Protein AF-A0A016TP09-F1 (afdb_monomer_lite)

Structure (mmCIF, N/CA/C/O backbone):
data_AF-A0A016TP09-F1
#
_entry.id   AF-A0A016TP09-F1
#
loop_
_atom_site.group_PDB
_atom_site.id
_atom_site.type_symbol
_atom_site.label_atom_id
_atom_site.label_alt_id
_atom_site.label_comp_id
_atom_site.label_asym_id
_atom_site.label_entity_id
_atom_site.label_seq_id
_atom_site.pdbx_PDB_ins_code
_atom_site.Cartn_x
_atom_site.Cartn_y
_atom_site.Cartn_z
_atom_site.occupancy
_atom_site.B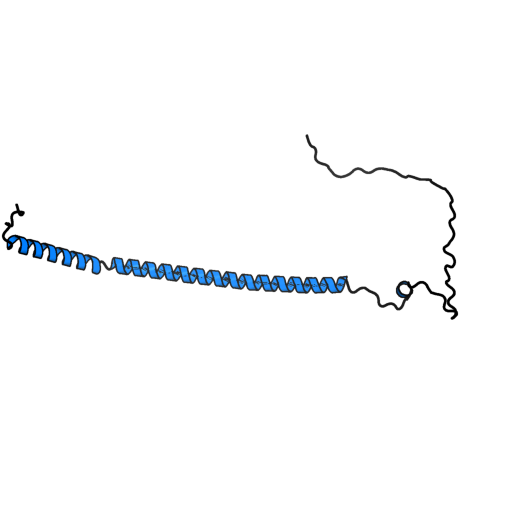_iso_or_equiv
_atom_site.auth_seq_id
_atom_site.auth_comp_id
_atom_site.auth_asym_id
_atom_site.auth_atom_id
_atom_site.pdbx_PDB_model_num
ATOM 1 N N . MET A 1 1 ? 50.827 18.002 8.303 1.00 37.78 1 MET A N 1
ATOM 2 C CA . MET A 1 1 ? 50.501 16.692 7.695 1.00 37.78 1 MET A CA 1
ATOM 3 C C . MET A 1 1 ? 49.020 16.749 7.333 1.00 37.78 1 MET A C 1
ATOM 5 O O . MET A 1 1 ? 48.244 16.910 8.254 1.00 37.78 1 MET A O 1
ATOM 9 N N . HIS A 1 2 ? 48.518 16.776 6.101 1.00 41.75 2 HIS A N 1
ATOM 10 C CA . HIS A 1 2 ? 49.046 16.632 4.744 1.00 41.75 2 HIS A CA 1
ATOM 11 C C . HIS A 1 2 ? 48.280 17.606 3.827 1.00 41.75 2 HIS A C 1
ATOM 13 O O . HIS A 1 2 ? 47.114 17.904 4.072 1.00 41.75 2 HIS A O 1
ATOM 19 N N . HIS A 1 3 ? 48.972 18.110 2.806 1.00 38.25 3 HIS A N 1
ATOM 20 C CA . HIS A 1 3 ? 48.509 19.110 1.847 1.00 38.25 3 HIS A CA 1
ATOM 21 C C . HIS A 1 3 ? 47.682 18.488 0.709 1.00 38.25 3 HIS A C 1
ATOM 23 O O . HIS A 1 3 ? 47.984 17.386 0.252 1.00 38.25 3 HIS A O 1
ATOM 29 N N . SER A 1 4 ? 46.683 19.234 0.233 1.00 50.25 4 SER A N 1
ATOM 30 C CA . SER A 1 4 ? 45.982 19.035 -1.043 1.00 50.25 4 SER A CA 1
ATOM 31 C C . SER A 1 4 ? 46.939 19.142 -2.240 1.00 50.25 4 SER A C 1
ATOM 33 O O . SER A 1 4 ? 47.849 19.971 -2.184 1.00 50.25 4 SER A O 1
ATOM 35 N N . PRO A 1 5 ? 46.699 18.453 -3.370 1.00 50.25 5 PRO A N 1
ATOM 36 C CA . PRO A 1 5 ? 47.295 18.835 -4.640 1.00 50.25 5 PRO A CA 1
ATOM 37 C C . PRO A 1 5 ? 46.320 19.700 -5.449 1.00 50.25 5 PRO A C 1
ATOM 39 O O . PRO A 1 5 ? 45.254 19.254 -5.873 1.00 50.25 5 PRO A O 1
ATOM 42 N N . SER A 1 6 ? 46.729 20.954 -5.635 1.00 40.47 6 SER A N 1
ATOM 43 C CA . SER A 1 6 ? 46.236 21.889 -6.645 1.00 40.47 6 SER A CA 1
ATOM 44 C C . SER A 1 6 ? 46.836 21.537 -8.008 1.00 40.47 6 SER A C 1
ATOM 46 O O . SER A 1 6 ? 47.979 21.091 -8.092 1.00 40.47 6 SER A O 1
ATOM 48 N N . ALA A 1 7 ? 46.061 21.750 -9.068 1.00 46.22 7 ALA A N 1
ATOM 49 C CA . ALA A 1 7 ? 46.481 21.567 -10.448 1.00 46.22 7 ALA A CA 1
ATOM 50 C C . ALA A 1 7 ? 47.521 22.611 -10.885 1.00 46.22 7 ALA A C 1
ATOM 52 O O . ALA A 1 7 ? 47.445 23.771 -10.481 1.00 46.22 7 ALA A O 1
ATOM 53 N N . GLY A 1 8 ? 48.389 22.185 -11.806 1.00 40.03 8 GLY A N 1
ATOM 54 C CA . GLY A 1 8 ? 49.085 23.053 -12.751 1.00 40.03 8 GLY A CA 1
ATOM 55 C C . GLY A 1 8 ? 50.528 23.373 -12.391 1.00 40.03 8 GLY A C 1
ATOM 56 O O . GLY A 1 8 ? 50.775 24.275 -11.605 1.00 40.03 8 GLY A O 1
ATOM 57 N N . ASP A 1 9 ? 51.470 22.710 -13.065 1.00 38.16 9 ASP A N 1
ATOM 58 C CA . ASP A 1 9 ? 52.668 23.410 -13.517 1.00 38.16 9 ASP A CA 1
ATOM 59 C C . ASP A 1 9 ? 53.257 22.760 -14.771 1.00 38.16 9 ASP A C 1
ATOM 61 O O . ASP A 1 9 ? 53.416 21.543 -14.880 1.00 38.16 9 ASP A O 1
ATOM 65 N N . ALA A 1 10 ? 53.533 23.614 -15.748 1.00 45.09 10 ALA A N 1
ATOM 66 C CA . ALA A 1 10 ? 54.195 23.290 -16.994 1.00 45.09 10 ALA A CA 1
ATOM 67 C C . ALA A 1 10 ? 55.706 23.480 -16.826 1.00 45.09 10 ALA A C 1
ATOM 69 O O . ALA A 1 10 ? 56.116 24.508 -16.291 1.00 45.09 10 ALA A O 1
ATOM 70 N N . ARG A 1 11 ? 56.524 22.562 -17.368 1.00 39.53 11 ARG A N 1
ATOM 71 C CA . ARG A 1 11 ? 57.690 22.865 -18.233 1.00 39.53 11 ARG A CA 1
ATOM 72 C C . ARG A 1 11 ? 58.568 21.639 -18.523 1.00 39.53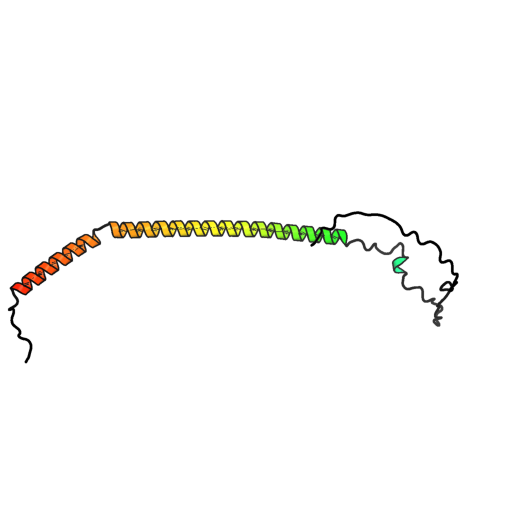 11 ARG A C 1
ATOM 74 O O . ARG A 1 11 ? 58.961 20.910 -17.625 1.00 39.53 11 ARG A O 1
ATOM 81 N N . ASN A 1 12 ? 58.937 21.565 -19.802 1.00 36.66 12 ASN A N 1
ATOM 82 C CA . ASN A 1 12 ? 60.193 21.097 -20.394 1.00 36.66 12 ASN A CA 1
ATOM 83 C C . ASN A 1 12 ? 60.680 19.658 -20.157 1.00 36.66 12 ASN A C 1
ATOM 85 O O . ASN A 1 12 ? 61.264 19.341 -19.130 1.00 36.66 12 ASN A O 1
ATOM 89 N N . SER A 1 13 ? 60.690 18.882 -21.244 1.00 37.19 13 SER A N 1
ATOM 90 C CA . SER A 1 13 ? 61.941 18.279 -21.723 1.00 37.19 13 SER A CA 1
ATOM 91 C C . SER A 1 13 ? 61.847 18.048 -23.231 1.00 37.19 13 SER A C 1
ATOM 93 O O . SER A 1 13 ? 61.313 17.050 -23.708 1.00 37.19 13 SER A O 1
ATOM 95 N N . SER A 1 14 ? 62.314 19.036 -23.990 1.00 42.84 14 SER A N 1
ATOM 96 C CA . SER A 1 14 ? 62.758 18.866 -25.369 1.00 42.84 14 SER A CA 1
ATOM 97 C C . SER A 1 14 ? 64.008 17.991 -25.342 1.00 42.84 14 SER A C 1
ATOM 99 O O . SER A 1 14 ? 65.082 18.464 -24.967 1.00 42.84 14 SER A O 1
ATOM 101 N N . GLN A 1 15 ? 63.852 16.719 -25.690 1.00 37.66 15 GLN A N 1
ATOM 102 C CA . GLN A 1 15 ? 64.966 15.796 -25.847 1.00 37.66 15 GLN A CA 1
ATOM 103 C C . GLN A 1 15 ? 65.152 15.544 -27.341 1.00 37.66 15 GLN A C 1
ATOM 105 O O . GLN A 1 15 ? 64.464 14.730 -27.955 1.00 37.66 15 GLN A O 1
ATOM 110 N N . ASP A 1 16 ? 66.028 16.371 -27.898 1.00 38.56 16 ASP A N 1
ATOM 111 C CA . ASP A 1 16 ? 66.576 16.284 -29.241 1.00 38.56 16 ASP A CA 1
ATOM 112 C C . ASP A 1 16 ? 67.783 15.326 -29.257 1.00 38.56 16 ASP A C 1
ATOM 114 O O . ASP A 1 16 ? 68.450 15.120 -28.242 1.00 38.56 16 ASP A O 1
ATOM 118 N N . GLU A 1 17 ? 68.021 14.768 -30.438 1.00 37.91 17 GLU A N 1
ATOM 119 C CA . GLU A 1 17 ? 69.151 13.953 -30.887 1.00 37.91 17 GLU A CA 1
ATOM 120 C C . GLU A 1 17 ? 69.424 12.592 -30.219 1.00 37.91 17 GLU A C 1
ATOM 122 O O . GLU A 1 17 ? 70.152 12.414 -29.241 1.00 37.91 17 GLU A O 1
ATOM 127 N N . SER A 1 18 ? 69.005 11.548 -30.933 1.00 40.78 18 SER A N 1
ATOM 128 C CA . SER A 1 18 ? 69.875 10.393 -31.158 1.00 40.78 18 SER A CA 1
ATOM 129 C C . SER A 1 18 ? 69.766 9.956 -32.609 1.00 40.78 18 SER A C 1
ATOM 131 O O . SER A 1 18 ? 69.043 9.029 -32.970 1.00 40.78 18 SER A O 1
ATOM 133 N N . ASP A 1 19 ? 70.529 10.654 -33.443 1.00 47.28 19 ASP A N 1
ATOM 134 C CA . ASP A 1 19 ? 70.875 10.227 -34.785 1.00 47.28 19 ASP A CA 1
ATOM 135 C C . ASP A 1 19 ? 71.829 9.021 -34.689 1.00 47.28 19 ASP A C 1
ATOM 137 O O . ASP A 1 19 ? 73.034 9.146 -34.458 1.00 47.28 19 ASP A O 1
ATOM 141 N N . ARG A 1 20 ? 71.285 7.806 -34.810 1.00 46.19 20 ARG A N 1
ATOM 142 C CA . ARG A 1 20 ? 72.070 6.611 -35.150 1.00 46.19 20 ARG A CA 1
ATOM 143 C C . ARG A 1 20 ? 71.321 5.775 -36.171 1.00 46.19 20 ARG A C 1
ATOM 145 O O . ARG A 1 20 ? 70.527 4.898 -35.842 1.00 46.19 20 ARG A O 1
ATOM 152 N N . ARG A 1 21 ? 71.676 6.018 -37.432 1.00 48.28 21 ARG A N 1
ATOM 153 C CA . ARG A 1 21 ? 71.521 5.102 -38.566 1.00 48.28 21 ARG A CA 1
ATOM 154 C C . ARG A 1 21 ? 71.701 3.640 -38.134 1.00 48.28 21 ARG A C 1
ATOM 156 O O . ARG A 1 21 ? 72.817 3.191 -37.880 1.00 48.28 21 ARG A O 1
ATOM 163 N N . LYS A 1 22 ? 70.612 2.878 -38.164 1.00 43.16 22 LYS A N 1
ATOM 164 C CA . LYS A 1 22 ? 70.621 1.487 -38.618 1.00 43.16 22 LYS A CA 1
ATOM 165 C C . LYS A 1 22 ? 69.503 1.335 -39.634 1.00 43.16 22 LYS A C 1
ATOM 167 O O . LYS A 1 22 ? 68.346 1.121 -39.302 1.00 43.16 22 LYS A O 1
ATOM 172 N N . THR A 1 23 ? 69.891 1.482 -40.891 1.00 52.50 23 THR A N 1
ATOM 173 C CA . THR A 1 23 ? 69.203 0.898 -42.036 1.00 52.50 23 THR A CA 1
ATOM 174 C C . THR A 1 23 ? 68.971 -0.591 -41.765 1.00 52.50 23 THR A C 1
ATOM 176 O O . THR A 1 23 ? 69.908 -1.385 -41.850 1.00 52.50 23 THR A O 1
ATOM 179 N N . SER A 1 24 ? 67.744 -0.979 -41.432 1.00 43.31 24 SER A N 1
ATOM 180 C CA . SER A 1 24 ? 67.272 -2.352 -41.605 1.00 43.31 24 SER A CA 1
ATOM 181 C C . SER A 1 24 ? 66.180 -2.323 -42.664 1.00 43.31 24 SER A C 1
ATOM 183 O O . SER A 1 24 ? 65.184 -1.627 -42.500 1.00 43.31 24 SER A O 1
ATOM 185 N N . ALA A 1 25 ? 66.492 -3.004 -43.764 1.00 43.94 25 ALA A N 1
ATOM 186 C CA . ALA A 1 25 ? 65.844 -3.085 -45.067 1.00 43.94 25 ALA A CA 1
ATOM 187 C C . ALA A 1 25 ? 64.324 -2.826 -45.125 1.00 43.94 25 ALA A C 1
ATOM 189 O O . ALA A 1 25 ? 63.591 -3.217 -44.216 1.00 43.94 25 ALA A O 1
ATOM 190 N N . PRO A 1 26 ? 63.815 -2.285 -46.249 1.00 43.59 26 PRO A N 1
ATOM 191 C CA . PRO A 1 26 ? 62.397 -2.408 -46.555 1.00 43.59 26 PRO A CA 1
ATOM 192 C C . PRO A 1 26 ? 62.071 -3.902 -46.576 1.00 43.59 26 PRO A C 1
ATOM 194 O O . PRO A 1 26 ? 62.884 -4.698 -47.052 1.00 43.59 26 PRO A O 1
ATOM 197 N N . ALA A 1 27 ? 60.913 -4.288 -46.047 1.00 51.94 27 ALA A N 1
ATOM 198 C CA . ALA A 1 27 ? 60.393 -5.642 -46.187 1.00 51.94 27 ALA A CA 1
ATOM 199 C C . ALA A 1 27 ? 60.027 -5.881 -47.663 1.00 51.94 27 ALA A C 1
ATOM 201 O O . ALA A 1 27 ? 58.863 -5.892 -48.050 1.00 51.94 27 ALA A O 1
ATOM 202 N N . PHE A 1 28 ? 61.043 -5.991 -48.514 1.00 42.03 28 PHE A N 1
ATOM 203 C CA . PHE A 1 28 ? 60.907 -6.415 -49.889 1.00 42.03 28 PHE A CA 1
ATOM 204 C C . PHE A 1 28 ? 60.764 -7.933 -49.893 1.00 42.03 28 PHE A C 1
ATOM 206 O O . PHE A 1 28 ? 61.692 -8.654 -49.539 1.00 42.03 28 PHE A O 1
ATOM 213 N N . GLY A 1 29 ? 59.587 -8.388 -50.317 1.00 53.28 29 GLY A N 1
ATOM 214 C CA . GLY A 1 29 ? 59.427 -9.679 -50.975 1.00 53.28 29 GLY A CA 1
ATOM 215 C C . GLY A 1 29 ? 59.644 -10.907 -50.099 1.00 53.28 29 GLY A C 1
ATOM 216 O O . GLY A 1 29 ? 60.523 -11.712 -50.381 1.00 53.28 29 GLY A O 1
ATOM 217 N N . LEU A 1 30 ? 58.778 -11.127 -49.108 1.00 47.81 30 LEU A N 1
ATOM 218 C CA . LEU A 1 30 ? 58.448 -12.503 -48.727 1.00 47.81 30 LEU A CA 1
ATOM 219 C C . LEU A 1 30 ? 57.381 -13.013 -49.704 1.00 47.81 30 LEU A C 1
ATOM 221 O O . LEU A 1 30 ? 56.190 -12.973 -49.409 1.00 47.81 30 LEU A O 1
ATOM 225 N N . SER A 1 31 ? 57.804 -13.432 -50.897 1.00 55.09 31 SER A N 1
ATOM 226 C CA . SER A 1 31 ? 56.955 -14.177 -51.829 1.00 55.09 31 SER A CA 1
ATOM 227 C C . SER A 1 31 ? 57.196 -15.667 -51.614 1.00 55.09 31 SER A C 1
ATOM 229 O O . SER A 1 31 ? 58.307 -16.152 -51.826 1.00 55.09 31 SER A O 1
ATOM 231 N N . ILE A 1 32 ? 56.169 -16.394 -51.181 1.00 54.19 32 ILE A N 1
ATOM 232 C CA . ILE A 1 32 ? 56.177 -17.856 -51.232 1.00 54.19 32 ILE A CA 1
ATOM 233 C C . ILE A 1 32 ? 55.674 -18.231 -52.620 1.00 54.19 32 ILE A C 1
ATOM 235 O O . ILE A 1 32 ? 54.524 -17.952 -52.956 1.00 54.19 32 ILE A O 1
ATOM 239 N N . ASP A 1 33 ? 56.558 -18.815 -53.420 1.00 50.09 33 ASP A N 1
ATOM 240 C CA . ASP A 1 33 ? 56.237 -19.270 -54.765 1.00 50.09 3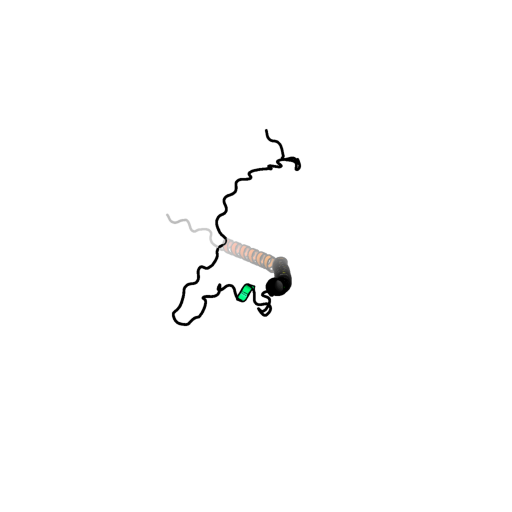3 ASP A CA 1
ATOM 241 C C . ASP A 1 33 ? 55.393 -20.543 -54.643 1.00 50.09 33 ASP A C 1
ATOM 243 O O . ASP A 1 33 ? 55.876 -21.608 -54.246 1.00 50.09 33 ASP A O 1
ATOM 247 N N . THR A 1 34 ? 54.091 -20.417 -54.884 1.00 54.81 34 THR A N 1
ATOM 248 C CA . THR A 1 34 ? 53.212 -21.577 -55.013 1.00 54.81 34 THR A CA 1
ATOM 249 C C . THR A 1 34 ? 53.245 -22.012 -56.476 1.00 54.81 34 THR A C 1
ATOM 251 O O . THR A 1 34 ? 53.240 -21.170 -57.371 1.00 54.81 34 THR A O 1
ATOM 254 N N . PHE A 1 35 ? 53.286 -23.321 -56.742 1.00 49.56 35 PHE A N 1
ATOM 255 C CA . PHE A 1 35 ? 53.431 -23.928 -58.082 1.00 49.56 35 PHE A CA 1
ATOM 256 C C . PHE A 1 35 ? 52.331 -23.548 -59.119 1.00 49.56 35 PHE A C 1
ATOM 258 O O . PHE A 1 35 ? 52.267 -24.156 -60.184 1.00 49.56 35 PHE A O 1
ATOM 265 N N . GLY A 1 36 ? 51.472 -22.561 -58.832 1.00 59.16 36 GLY A N 1
ATOM 266 C CA . GLY A 1 36 ? 50.398 -22.047 -59.689 1.00 59.16 36 GLY A CA 1
ATOM 267 C C . GLY A 1 36 ? 50.542 -20.586 -60.146 1.00 59.16 36 GLY A C 1
ATOM 268 O O . GLY A 1 36 ? 49.639 -20.088 -60.808 1.00 59.16 36 GLY A O 1
ATOM 269 N N . GLY A 1 37 ? 51.639 -19.880 -59.828 1.00 58.19 37 GLY A N 1
ATOM 270 C CA . GLY A 1 37 ? 51.839 -18.480 -60.255 1.00 58.19 37 GLY A CA 1
ATOM 271 C C . GLY A 1 37 ? 50.981 -17.452 -59.501 1.00 58.19 37 GLY A C 1
ATOM 272 O O . GLY A 1 37 ? 50.935 -16.276 -59.863 1.00 58.19 37 GLY A O 1
ATOM 273 N N . GLU A 1 38 ? 50.319 -17.879 -58.430 1.00 56.03 38 GLU A N 1
ATOM 274 C CA . GLU A 1 38 ? 49.532 -17.021 -57.557 1.00 56.03 38 GLU A CA 1
ATOM 275 C C . GLU A 1 38 ? 50.472 -16.410 -56.515 1.00 56.03 38 GLU A C 1
ATOM 277 O O . GLU A 1 38 ? 50.958 -17.088 -55.605 1.00 56.03 38 GLU A O 1
ATOM 282 N N . THR A 1 39 ? 50.764 -15.115 -56.651 1.00 53.78 39 THR A N 1
ATOM 283 C CA . THR A 1 39 ? 51.427 -14.377 -55.573 1.00 53.78 39 THR A CA 1
ATOM 284 C C . THR A 1 39 ? 50.485 -14.393 -54.376 1.00 53.78 39 THR A C 1
ATOM 286 O O . THR A 1 39 ? 49.365 -13.895 -54.485 1.00 53.78 39 THR A O 1
ATOM 289 N N . ALA A 1 40 ? 50.927 -14.941 -53.241 1.00 58.72 40 ALA A N 1
ATOM 290 C CA . ALA A 1 40 ? 50.228 -14.812 -51.966 1.00 58.72 40 ALA A CA 1
ATOM 291 C C . ALA A 1 40 ? 50.174 -13.323 -51.581 1.00 58.72 40 ALA A C 1
ATOM 293 O O . ALA A 1 40 ? 51.051 -12.787 -50.904 1.00 58.72 40 ALA A O 1
ATOM 294 N N . GLY A 1 41 ? 49.168 -12.631 -52.109 1.00 55.28 41 GLY A N 1
ATOM 295 C CA . GLY A 1 41 ? 48.881 -11.242 -51.823 1.00 55.28 41 GLY A CA 1
ATOM 296 C C . GLY A 1 41 ? 48.544 -11.092 -50.348 1.00 55.28 41 GLY A C 1
ATOM 297 O O . GLY A 1 41 ? 47.801 -11.887 -49.774 1.00 55.28 41 GLY A O 1
ATOM 298 N N . SER A 1 42 ? 49.125 -10.063 -49.741 1.00 55.59 42 SER A N 1
ATOM 299 C CA . SER A 1 42 ? 48.882 -9.638 -48.368 1.00 55.59 42 SER A CA 1
ATOM 300 C C . SER A 1 42 ? 47.377 -9.662 -48.070 1.00 55.59 42 SER A C 1
ATOM 302 O O . SER A 1 42 ? 46.625 -8.905 -48.681 1.00 55.59 42 SER A O 1
ATOM 304 N N . GLY A 1 43 ? 46.920 -10.535 -47.163 1.00 54.41 43 GLY A N 1
ATOM 305 C CA . GLY A 1 43 ? 45.500 -10.778 -46.831 1.00 54.41 43 GLY A CA 1
ATOM 306 C C . GLY A 1 43 ? 44.719 -9.571 -46.278 1.00 54.41 43 GLY A C 1
ATOM 307 O O . GLY A 1 43 ? 43.628 -9.722 -45.737 1.00 54.41 43 GLY A O 1
ATOM 308 N N . TYR A 1 44 ? 45.263 -8.365 -46.419 1.00 54.41 44 TYR A N 1
ATOM 309 C CA . TYR A 1 44 ? 44.663 -7.077 -46.092 1.00 54.41 44 TYR A CA 1
ATOM 310 C C . TYR A 1 44 ? 43.885 -6.458 -47.261 1.00 54.41 44 TYR A C 1
ATOM 312 O O . TYR A 1 44 ? 43.588 -5.268 -47.222 1.00 54.41 44 TYR A O 1
ATOM 320 N N . GLY A 1 45 ? 43.513 -7.235 -48.286 1.00 54.19 45 GLY A N 1
ATOM 321 C CA . GLY A 1 45 ? 42.701 -6.743 -49.408 1.00 54.19 45 GLY A CA 1
ATOM 322 C C . GLY A 1 45 ? 41.380 -6.081 -48.982 1.00 54.19 45 GLY A C 1
ATOM 323 O O . GLY A 1 45 ? 40.872 -5.229 -49.697 1.00 54.19 45 GLY A O 1
ATOM 324 N N . TRP A 1 46 ? 40.860 -6.395 -47.788 1.00 55.56 46 TRP A N 1
ATOM 325 C CA . TRP A 1 46 ? 39.682 -5.747 -47.197 1.00 55.56 46 TRP A CA 1
ATOM 326 C C . TRP A 1 46 ? 39.937 -4.326 -46.661 1.00 55.56 46 TRP A C 1
ATOM 328 O O . TRP A 1 46 ? 38.989 -3.561 -46.535 1.00 55.56 46 TRP A O 1
ATOM 338 N N . LEU A 1 47 ? 41.189 -3.964 -46.352 1.00 52.28 47 LEU A N 1
ATOM 339 C CA . LEU A 1 47 ? 41.572 -2.614 -45.909 1.00 52.28 47 LEU A CA 1
ATOM 340 C C . LEU A 1 47 ? 41.822 -1.669 -47.087 1.00 52.28 47 LEU A C 1
ATOM 342 O O . LEU A 1 47 ? 41.693 -0.458 -46.940 1.00 52.28 47 LEU A O 1
ATOM 346 N N . THR A 1 48 ? 42.207 -2.213 -48.242 1.00 53.84 48 THR A N 1
ATOM 347 C CA . THR A 1 48 ? 42.546 -1.433 -49.443 1.00 53.84 48 THR A CA 1
ATOM 348 C C . THR A 1 48 ? 41.451 -1.449 -50.505 1.00 53.84 48 THR A C 1
ATOM 350 O O . THR A 1 48 ? 41.580 -0.752 -51.509 1.00 53.84 48 THR A O 1
ATOM 353 N N . ASN A 1 49 ? 40.385 -2.232 -50.314 1.00 51.50 49 ASN A N 1
ATOM 354 C CA . ASN A 1 49 ? 39.244 -2.221 -51.220 1.00 51.50 49 ASN A CA 1
ATOM 355 C C . ASN A 1 49 ? 38.443 -0.933 -51.005 1.00 51.50 49 ASN A C 1
ATOM 357 O O . ASN A 1 49 ? 37.770 -0.789 -49.986 1.00 51.50 49 ASN A O 1
ATOM 361 N N . SER A 1 50 ? 38.447 -0.026 -51.986 1.00 56.44 50 SER A N 1
ATOM 362 C CA . SER A 1 50 ? 37.556 1.145 -51.974 1.00 56.44 50 SER A CA 1
ATOM 363 C C . SER A 1 50 ? 36.069 0.769 -52.082 1.00 56.44 50 SER A C 1
ATOM 365 O O . SER A 1 50 ? 35.213 1.638 -51.968 1.00 56.44 50 SER A O 1
ATOM 367 N N . GLU A 1 51 ? 35.767 -0.513 -52.315 1.00 58.69 51 GLU A N 1
ATOM 368 C CA . GLU A 1 51 ? 34.422 -1.097 -52.390 1.00 58.69 51 GLU A CA 1
ATOM 369 C C . GLU A 1 51 ? 34.058 -1.962 -51.167 1.00 58.69 51 GLU A C 1
ATOM 371 O O . GLU A 1 51 ? 33.016 -2.619 -51.162 1.00 58.69 51 GLU A O 1
ATOM 376 N N . ALA A 1 52 ? 34.884 -1.996 -50.113 1.00 58.81 52 ALA A N 1
ATOM 377 C CA . ALA A 1 52 ? 34.483 -2.648 -48.869 1.00 58.81 52 ALA A CA 1
ATOM 378 C C . ALA A 1 52 ? 33.309 -1.864 -48.242 1.00 58.81 52 ALA A C 1
ATOM 380 O O . ALA A 1 52 ? 33.430 -0.647 -48.080 1.00 58.81 52 ALA A O 1
ATOM 381 N N . PRO A 1 53 ? 32.178 -2.508 -47.880 1.00 60.97 53 PRO A N 1
ATOM 382 C CA . PRO A 1 53 ? 31.092 -1.817 -47.197 1.00 60.97 53 PRO A CA 1
ATOM 383 C C . PRO A 1 53 ? 31.635 -1.188 -45.914 1.00 60.97 53 PRO A C 1
ATOM 385 O O . PRO A 1 53 ? 32.181 -1.898 -45.069 1.00 60.97 53 PRO A O 1
ATOM 388 N N . GLU A 1 54 ? 31.509 0.132 -45.777 1.00 56.28 54 GLU A N 1
ATOM 389 C CA . GLU A 1 54 ? 31.959 0.857 -44.588 1.00 56.28 54 GLU A CA 1
ATOM 390 C C . GLU A 1 54 ? 31.405 0.198 -43.311 1.00 56.28 54 GLU A C 1
ATOM 392 O O . GLU A 1 54 ? 30.181 0.132 -43.134 1.00 56.28 54 GLU A O 1
ATOM 397 N N . PRO A 1 55 ? 32.249 -0.267 -42.370 1.00 62.16 55 PRO A N 1
ATOM 398 C CA . PRO A 1 55 ? 31.765 -0.806 -41.114 1.00 62.16 55 PRO A CA 1
ATOM 399 C C . PRO A 1 55 ? 31.466 0.356 -40.160 1.00 62.16 55 PRO A C 1
ATOM 401 O O . PRO A 1 55 ? 32.167 0.565 -39.173 1.00 62.16 55 PRO A O 1
ATOM 404 N N . TYR A 1 56 ? 30.410 1.126 -40.433 1.00 60.59 56 TYR A N 1
ATOM 405 C CA . TYR A 1 56 ? 29.956 2.187 -39.530 1.00 60.59 56 TYR A CA 1
ATOM 406 C C . TYR A 1 56 ? 28.456 2.095 -39.235 1.00 60.59 56 TYR A C 1
ATOM 408 O O . TYR A 1 56 ? 27.623 2.908 -39.633 1.00 60.59 56 TYR A O 1
ATOM 416 N N . HIS A 1 57 ? 28.098 1.063 -38.470 1.00 60.09 57 HIS A N 1
ATOM 417 C CA . HIS A 1 57 ? 26.780 0.924 -37.839 1.00 60.09 57 HIS A CA 1
ATOM 418 C C . HIS A 1 57 ? 26.831 0.947 -36.306 1.00 60.09 57 HIS A C 1
ATOM 420 O O . HIS A 1 57 ? 25.782 0.909 -35.666 1.00 60.09 57 HIS A O 1
ATOM 426 N N . GLY A 1 58 ? 28.021 1.063 -35.702 1.00 67.00 58 GLY A N 1
ATOM 427 C CA . GLY A 1 58 ? 28.200 1.024 -34.247 1.00 67.00 58 GLY A CA 1
ATOM 428 C C . GLY A 1 58 ? 27.445 2.138 -33.521 1.00 67.00 58 GLY A C 1
ATOM 429 O O . GLY A 1 58 ? 26.592 1.858 -32.685 1.00 67.00 58 GLY A O 1
ATOM 430 N N . VAL A 1 59 ? 27.685 3.399 -33.891 1.00 76.00 59 VAL A N 1
ATOM 431 C CA . VAL A 1 59 ? 27.081 4.555 -33.201 1.00 76.00 59 VAL A CA 1
ATOM 432 C C . VAL A 1 59 ? 25.561 4.590 -33.381 1.00 76.00 59 VAL A C 1
ATOM 434 O O . VAL A 1 59 ? 24.832 4.712 -32.401 1.00 76.00 59 VAL A O 1
ATOM 437 N N . ALA A 1 60 ? 25.060 4.395 -34.604 1.00 78.88 60 ALA A N 1
ATOM 438 C CA . ALA A 1 60 ? 23.619 4.380 -34.869 1.00 78.88 60 ALA A CA 1
ATOM 439 C C . ALA A 1 60 ? 22.902 3.212 -34.165 1.00 78.88 60 ALA A C 1
ATOM 441 O O . ALA A 1 60 ? 21.787 3.375 -33.671 1.00 78.88 60 ALA A O 1
ATOM 442 N N . SER A 1 61 ? 23.538 2.038 -34.091 1.00 84.50 61 SER A N 1
ATOM 443 C CA . SER A 1 61 ? 23.001 0.886 -33.362 1.00 84.50 61 SER A CA 1
ATOM 444 C C . SER A 1 61 ? 22.958 1.140 -31.852 1.00 84.50 61 SER A C 1
ATOM 446 O O . SER A 1 61 ? 21.929 0.903 -31.221 1.00 84.50 61 SER A O 1
ATOM 448 N N . VAL A 1 62 ? 24.025 1.713 -31.284 1.00 88.62 62 VAL A N 1
ATOM 449 C CA . VAL A 1 62 ? 24.085 2.094 -29.864 1.00 88.62 62 VAL A CA 1
ATOM 450 C C . VAL A 1 62 ? 23.032 3.150 -29.530 1.00 88.62 62 VAL A C 1
ATOM 452 O O . VAL A 1 62 ? 22.315 2.989 -28.546 1.00 88.62 62 VAL A O 1
ATOM 455 N N . MET A 1 63 ? 22.868 4.182 -30.363 1.00 89.88 63 MET A N 1
ATOM 456 C CA . MET A 1 63 ? 21.837 5.207 -30.160 1.00 89.88 63 MET A CA 1
ATOM 457 C C . MET A 1 63 ? 20.427 4.607 -30.159 1.00 89.88 63 MET A C 1
ATOM 459 O O . MET A 1 63 ? 19.622 4.929 -29.286 1.00 89.88 63 MET A O 1
ATOM 463 N N . ARG A 1 64 ? 20.132 3.684 -31.085 1.00 90.81 64 ARG A N 1
ATOM 464 C CA . ARG A 1 64 ? 18.846 2.970 -31.098 1.00 90.81 64 ARG A CA 1
ATOM 465 C C . ARG A 1 64 ? 18.654 2.119 -29.844 1.00 90.81 64 ARG A C 1
ATOM 467 O O . ARG A 1 64 ? 17.587 2.173 -29.240 1.00 90.81 64 ARG A O 1
ATOM 474 N N . ALA A 1 65 ? 19.675 1.377 -29.422 1.00 92.19 65 ALA A N 1
ATOM 475 C CA . ALA A 1 65 ? 19.611 0.567 -28.207 1.00 92.19 65 ALA A CA 1
ATOM 476 C C . ALA A 1 65 ? 19.370 1.430 -26.955 1.00 92.19 65 ALA A C 1
ATOM 478 O O . ALA A 1 65 ? 18.530 1.093 -26.123 1.00 92.19 65 ALA A O 1
ATOM 479 N N . GLN A 1 66 ? 20.042 2.580 -26.851 1.00 95.56 66 GLN A N 1
ATOM 480 C CA . GLN A 1 66 ? 19.832 3.545 -25.769 1.00 95.56 66 GLN A CA 1
ATOM 481 C C . GLN A 1 66 ? 18.415 4.123 -25.782 1.00 95.56 66 GLN A C 1
ATOM 483 O O . GLN A 1 66 ? 17.805 4.272 -24.725 1.00 95.56 66 GLN A O 1
ATOM 488 N N . GLN A 1 67 ? 17.863 4.408 -26.962 1.00 97.00 67 GLN A N 1
ATOM 489 C CA . GLN A 1 67 ? 16.497 4.908 -27.093 1.00 97.00 67 GLN A CA 1
ATOM 490 C C . GLN A 1 67 ? 15.460 3.870 -26.643 1.00 97.00 67 GLN A C 1
ATOM 492 O O . GLN A 1 67 ? 14.521 4.220 -25.927 1.00 97.00 67 GLN A O 1
ATOM 497 N N . VAL A 1 68 ? 15.660 2.595 -26.991 1.00 96.88 68 VAL A N 1
ATOM 498 C CA . VAL A 1 68 ? 14.821 1.486 -26.509 1.00 96.88 68 VAL A CA 1
ATOM 499 C C . VAL A 1 68 ? 14.935 1.341 -24.993 1.00 96.88 68 VAL A C 1
ATOM 501 O O . VAL A 1 68 ? 13.917 1.297 -24.308 1.00 96.88 68 VAL A O 1
ATOM 504 N N . ALA A 1 69 ? 16.153 1.342 -24.447 1.00 96.50 69 ALA A N 1
ATOM 505 C CA . ALA A 1 69 ? 16.367 1.246 -23.004 1.00 96.50 69 ALA A CA 1
ATOM 506 C C . ALA A 1 69 ? 15.685 2.398 -22.247 1.00 96.50 69 ALA A C 1
ATOM 508 O O . ALA A 1 69 ? 15.020 2.179 -21.235 1.00 96.50 69 ALA A O 1
ATOM 509 N N . LEU A 1 70 ? 15.785 3.624 -22.763 1.00 98.31 70 LEU A N 1
ATOM 510 C CA . LEU A 1 70 ? 15.131 4.795 -22.183 1.00 98.31 70 LEU A CA 1
ATOM 511 C C . LEU A 1 70 ? 13.602 4.677 -22.223 1.00 98.31 70 LEU A C 1
ATOM 513 O O . LEU A 1 70 ? 12.934 5.063 -21.262 1.00 98.31 70 LEU A O 1
ATOM 517 N N . GLN A 1 71 ? 13.046 4.117 -23.297 1.00 98.25 71 GLN A N 1
ATOM 518 C CA . GLN A 1 71 ? 11.615 3.844 -23.397 1.00 98.25 71 GLN A CA 1
ATOM 519 C C . GLN A 1 71 ? 11.165 2.790 -22.374 1.00 98.25 71 GLN A C 1
ATOM 521 O O . GLN A 1 71 ? 10.206 3.026 -21.641 1.00 98.25 71 GLN A O 1
ATOM 526 N N . MET A 1 72 ? 11.910 1.691 -22.231 1.00 98.06 72 MET A N 1
ATOM 527 C CA . MET A 1 72 ? 11.627 0.657 -21.228 1.00 98.06 72 MET A CA 1
ATOM 528 C C . MET A 1 72 ? 11.659 1.215 -19.800 1.00 98.06 72 MET A C 1
ATOM 530 O O . MET A 1 72 ? 10.798 0.899 -18.979 1.00 98.06 72 MET A O 1
ATOM 534 N N . VA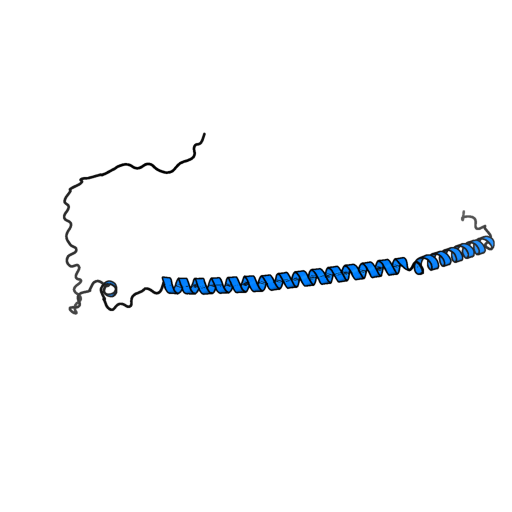L A 1 73 ? 12.631 2.081 -19.491 1.00 98.50 73 VAL A N 1
ATOM 535 C CA . VAL A 1 73 ? 12.718 2.736 -18.177 1.00 98.50 73 VAL A CA 1
ATOM 536 C C . VAL A 1 73 ? 11.514 3.649 -17.940 1.00 98.50 73 VAL A C 1
ATOM 538 O O . VAL A 1 73 ? 10.941 3.621 -16.851 1.00 98.50 73 VAL A O 1
ATOM 541 N N . LYS A 1 74 ? 11.080 4.421 -18.944 1.00 98.50 74 LYS A N 1
ATOM 542 C CA . LYS A 1 74 ? 9.876 5.263 -18.840 1.00 98.50 74 LYS A CA 1
ATOM 543 C C . LYS A 1 74 ? 8.623 4.438 -18.552 1.00 98.50 74 LYS A C 1
ATOM 545 O O . LYS A 1 74 ? 7.868 4.785 -17.645 1.00 98.50 74 LYS A O 1
ATOM 550 N N . GLU A 1 75 ? 8.431 3.343 -19.279 1.00 98.38 75 GLU A N 1
ATOM 551 C CA . GLU A 1 75 ? 7.305 2.427 -19.077 1.00 98.38 75 GLU A CA 1
ATOM 552 C C . GLU A 1 75 ? 7.338 1.805 -17.682 1.00 98.38 75 GLU A C 1
ATOM 554 O O . GLU A 1 75 ? 6.317 1.761 -16.992 1.00 98.38 75 GLU A O 1
ATOM 559 N N . ARG A 1 76 ? 8.526 1.406 -17.212 1.00 98.31 76 ARG A N 1
ATOM 560 C CA . ARG A 1 76 ? 8.687 0.868 -15.862 1.00 98.31 76 ARG A CA 1
ATOM 561 C C . ARG A 1 76 ? 8.338 1.901 -14.797 1.00 98.31 76 ARG A C 1
ATOM 563 O O . ARG A 1 76 ? 7.598 1.574 -13.876 1.00 98.31 76 ARG A O 1
ATOM 570 N N . ILE A 1 77 ? 8.803 3.143 -14.942 1.00 98.50 77 ILE A N 1
ATOM 571 C CA . ILE A 1 77 ? 8.458 4.243 -14.030 1.00 98.50 77 ILE A CA 1
ATOM 572 C C . ILE A 1 77 ? 6.942 4.458 -13.999 1.00 98.50 77 ILE A C 1
ATOM 574 O O . ILE A 1 77 ? 6.368 4.607 -12.922 1.00 98.50 77 ILE A O 1
ATOM 578 N N . GLN A 1 78 ? 6.282 4.472 -15.157 1.00 98.56 78 GLN A N 1
ATOM 579 C CA . GLN A 1 78 ? 4.833 4.655 -15.232 1.00 98.56 78 GLN A CA 1
ATOM 580 C C . GLN A 1 78 ? 4.077 3.502 -14.561 1.00 98.56 78 GLN A C 1
ATOM 582 O O . GLN A 1 78 ? 3.169 3.749 -13.770 1.00 98.56 78 GLN A O 1
ATOM 587 N N . SER A 1 79 ? 4.486 2.261 -14.822 1.00 98.38 79 SER A N 1
ATOM 588 C CA . SER A 1 79 ? 3.914 1.074 -14.184 1.00 98.38 79 SER A CA 1
ATOM 589 C C . SER A 1 79 ? 4.083 1.114 -12.662 1.00 98.38 79 SER A C 1
ATOM 591 O O . SER A 1 79 ? 3.124 0.903 -11.923 1.00 98.38 79 SER A O 1
ATOM 593 N N . THR A 1 80 ? 5.271 1.472 -12.171 1.00 98.50 80 THR A N 1
ATOM 594 C CA . THR A 1 80 ? 5.524 1.595 -10.731 1.00 98.50 80 THR A CA 1
ATOM 595 C C . THR A 1 80 ? 4.695 2.711 -10.095 1.00 98.50 80 THR A C 1
ATOM 597 O O . THR A 1 80 ? 4.173 2.517 -9.003 1.00 98.50 80 THR A O 1
ATOM 600 N N . LYS A 1 81 ? 4.500 3.851 -10.772 1.00 98.56 81 LYS A N 1
ATOM 601 C CA . LYS A 1 81 ? 3.591 4.905 -10.283 1.00 98.56 81 LYS A CA 1
ATOM 602 C C . LYS A 1 81 ? 2.168 4.378 -10.097 1.00 98.56 81 LYS A C 1
ATOM 604 O O . LYS A 1 81 ? 1.589 4.580 -9.038 1.00 98.56 81 LYS A O 1
ATOM 609 N N . GLN A 1 82 ? 1.647 3.643 -11.079 1.00 98.44 82 GLN A N 1
ATOM 610 C CA . GLN A 1 82 ? 0.313 3.041 -10.989 1.00 98.44 82 GLN A CA 1
ATOM 611 C C . GLN A 1 82 ? 0.201 2.051 -9.822 1.00 98.44 82 GLN A C 1
ATOM 613 O O . GLN A 1 82 ? -0.816 2.037 -9.135 1.00 98.44 82 GLN A O 1
ATOM 618 N N . GLN A 1 83 ? 1.244 1.255 -9.569 1.00 98.31 83 GLN A N 1
ATOM 619 C CA . GLN A 1 83 ? 1.281 0.336 -8.426 1.00 98.31 83 GLN A CA 1
ATOM 620 C C . GLN A 1 83 ? 1.297 1.077 -7.084 1.00 98.31 83 GLN A C 1
ATOM 622 O O . GLN A 1 83 ? 0.576 0.688 -6.171 1.00 98.31 83 GLN A O 1
ATOM 627 N N . ILE A 1 84 ? 2.070 2.163 -6.968 1.00 98.38 84 ILE A N 1
ATOM 628 C CA . ILE A 1 84 ? 2.087 3.007 -5.762 1.00 98.38 84 ILE A CA 1
ATOM 629 C C . ILE A 1 84 ? 0.706 3.621 -5.520 1.00 98.38 84 ILE A C 1
ATOM 631 O O . ILE A 1 84 ? 0.214 3.610 -4.394 1.00 98.38 84 ILE A O 1
ATOM 635 N N . ASP A 1 85 ? 0.062 4.131 -6.569 1.00 98.19 85 ASP A N 1
ATOM 636 C CA . ASP A 1 85 ? -1.267 4.730 -6.451 1.00 98.19 85 ASP A CA 1
ATOM 637 C C . ASP A 1 85 ? -2.340 3.694 -6.092 1.00 98.19 85 ASP A C 1
ATOM 639 O O . ASP A 1 85 ? -3.272 4.018 -5.359 1.00 98.19 85 ASP A O 1
ATOM 643 N N . ALA A 1 86 ? -2.217 2.452 -6.572 1.00 97.94 86 ALA A N 1
ATOM 644 C CA . ALA A 1 86 ? -3.079 1.350 -6.149 1.00 97.94 86 ALA A CA 1
ATOM 645 C C . ALA A 1 86 ? -2.868 1.015 -4.665 1.00 97.94 86 ALA A C 1
ATOM 647 O O . ALA A 1 86 ? -3.833 0.997 -3.911 1.00 97.94 86 ALA A O 1
ATOM 648 N N . CYS A 1 87 ? -1.613 0.876 -4.224 1.00 98.06 87 CYS A N 1
ATOM 649 C CA . CYS A 1 87 ? -1.286 0.599 -2.823 1.00 98.06 87 CYS A CA 1
ATOM 650 C C . CYS A 1 87 ? -1.851 1.666 -1.877 1.00 98.06 87 CYS A C 1
ATOM 652 O O . CYS A 1 87 ? -2.444 1.339 -0.858 1.00 98.06 87 CYS A O 1
ATOM 654 N N . ARG A 1 88 ? -1.741 2.949 -2.241 1.00 97.50 88 ARG A N 1
ATOM 655 C CA . ARG A 1 88 ? -2.314 4.049 -1.446 1.00 97.50 88 ARG A CA 1
ATOM 656 C C . ARG A 1 88 ? -3.834 3.975 -1.330 1.00 97.50 88 ARG A C 1
ATOM 658 O O . ARG A 1 88 ? -4.387 4.341 -0.300 1.00 97.50 88 ARG A O 1
ATOM 665 N N . LYS A 1 89 ? -4.519 3.541 -2.391 1.00 97.88 89 LYS A N 1
ATOM 666 C CA . LYS A 1 89 ? -5.973 3.338 -2.352 1.00 97.88 89 LYS A CA 1
ATOM 667 C C . LYS A 1 89 ? -6.332 2.179 -1.435 1.00 97.88 89 LYS A C 1
ATOM 669 O O . LYS A 1 89 ? -7.253 2.322 -0.643 1.00 97.88 89 LYS A O 1
ATOM 674 N N . ASP A 1 90 ? -5.591 1.079 -1.512 1.00 97.88 90 ASP A N 1
ATOM 675 C CA . ASP A 1 90 ? -5.807 -0.076 -0.641 1.00 97.88 90 ASP A CA 1
ATOM 676 C C . ASP A 1 90 ? -5.575 0.295 0.833 1.00 97.88 90 ASP A C 1
ATOM 678 O O . ASP A 1 90 ? -6.399 -0.026 1.684 1.00 97.88 90 ASP A O 1
ATOM 682 N N . GLU A 1 91 ? -4.512 1.048 1.134 1.00 96.88 91 GLU A N 1
ATOM 683 C CA . GLU A 1 91 ? -4.245 1.585 2.476 1.00 96.88 91 GLU A CA 1
ATOM 684 C C . GLU A 1 91 ? -5.400 2.451 2.989 1.00 96.88 91 GLU A C 1
ATOM 686 O O . GLU A 1 91 ? -5.823 2.286 4.133 1.00 96.88 91 GLU A O 1
ATOM 691 N N . GLN A 1 92 ? -5.941 3.336 2.145 1.00 97.56 92 GLN A N 1
ATOM 692 C CA . GLN A 1 92 ? -7.087 4.169 2.509 1.00 97.56 92 GLN A CA 1
ATOM 693 C C . GLN A 1 92 ? -8.329 3.320 2.803 1.00 97.56 92 GLN A C 1
ATOM 695 O O . GLN A 1 92 ? -8.975 3.528 3.823 1.00 97.56 92 GLN A O 1
ATOM 700 N N . LEU A 1 93 ? -8.633 2.332 1.957 1.00 97.56 93 LEU A N 1
ATOM 701 C CA . LEU A 1 93 ? -9.773 1.434 2.161 1.00 97.56 93 LEU A CA 1
ATOM 702 C C . LEU A 1 93 ? -9.649 0.634 3.461 1.00 97.56 93 LEU A C 1
ATOM 704 O O . LEU A 1 93 ? -10.635 0.457 4.173 1.00 97.56 93 LEU A O 1
ATOM 708 N N . ILE A 1 94 ? -8.442 0.164 3.784 1.00 97.50 94 ILE A N 1
ATOM 709 C CA . ILE A 1 94 ? -8.173 -0.536 5.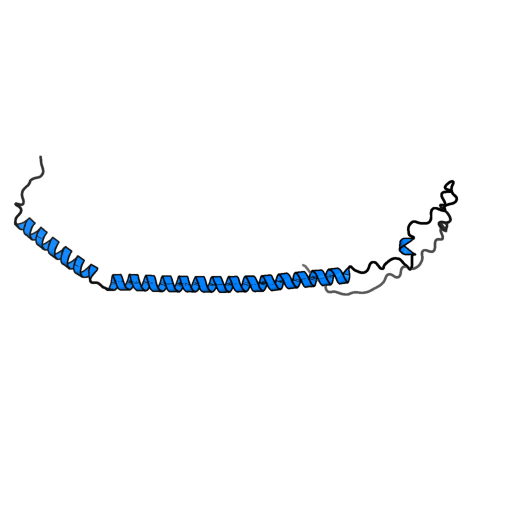044 1.00 97.50 94 ILE A CA 1
ATOM 710 C C . ILE A 1 94 ? -8.351 0.417 6.228 1.00 97.50 94 ILE A C 1
ATOM 712 O O . ILE A 1 94 ? -8.965 0.037 7.222 1.00 97.50 94 ILE A O 1
ATOM 716 N N . ALA A 1 95 ? -7.834 1.644 6.136 1.00 97.12 95 ALA A N 1
ATOM 717 C CA . ALA A 1 95 ? -7.977 2.638 7.194 1.00 97.12 95 ALA A CA 1
ATOM 718 C C . ALA A 1 95 ? -9.450 2.992 7.450 1.00 97.12 95 ALA A C 1
ATOM 720 O O . ALA A 1 95 ? -9.868 3.021 8.608 1.00 97.12 95 ALA A O 1
ATOM 721 N N . ASP A 1 96 ? -10.234 3.189 6.389 1.00 96.81 96 ASP A N 1
ATOM 722 C CA . ASP A 1 96 ? -11.668 3.476 6.474 1.00 96.81 96 ASP A CA 1
ATOM 723 C C . ASP A 1 96 ? -12.431 2.287 7.077 1.00 96.81 96 ASP A C 1
ATOM 725 O O . ASP A 1 96 ? -13.202 2.461 8.017 1.00 96.81 96 ASP A O 1
ATOM 729 N N . PHE A 1 97 ? -12.139 1.059 6.631 1.00 96.75 97 PHE A N 1
ATOM 730 C CA . PHE A 1 97 ? -12.725 -0.156 7.206 1.00 96.75 97 PHE A CA 1
ATOM 731 C C . PHE A 1 97 ? -12.432 -0.292 8.705 1.00 96.75 97 PHE A C 1
ATOM 733 O O . PHE A 1 97 ? -13.326 -0.600 9.492 1.00 96.75 97 PHE A O 1
ATOM 740 N N . ILE A 1 98 ? -11.181 -0.061 9.112 1.00 96.25 98 ILE A N 1
ATOM 741 C CA . ILE A 1 98 ? -10.782 -0.116 10.520 1.00 96.25 98 ILE A CA 1
ATOM 742 C C . ILE A 1 98 ? -11.523 0.962 11.320 1.00 96.25 98 ILE A C 1
ATOM 744 O O . ILE A 1 98 ? -12.026 0.673 12.405 1.00 96.25 98 ILE A O 1
ATOM 748 N N . ALA A 1 99 ? -11.613 2.187 10.798 1.00 95.12 99 ALA A N 1
ATOM 749 C CA . ALA A 1 99 ? -12.321 3.280 11.456 1.00 95.12 99 ALA A CA 1
ATOM 750 C C . ALA A 1 99 ? -13.810 2.958 11.663 1.00 95.12 99 ALA A C 1
ATOM 752 O O . ALA A 1 99 ? -14.324 3.153 12.768 1.00 95.12 99 ALA A O 1
ATOM 753 N N . ASP A 1 100 ? -14.472 2.412 10.642 1.00 94.81 100 ASP A N 1
ATOM 754 C CA . ASP A 1 100 ? -15.876 2.007 10.706 1.00 94.81 100 ASP A CA 1
ATOM 755 C C . ASP A 1 100 ? -16.091 0.867 11.709 1.00 94.81 100 ASP A C 1
ATOM 757 O O . ASP A 1 100 ? -16.983 0.952 12.556 1.00 94.81 100 ASP A O 1
ATOM 761 N N . ALA A 1 101 ? -15.234 -0.159 11.686 1.00 93.19 101 ALA A N 1
ATOM 762 C CA . ALA A 1 101 ? -15.311 -1.287 12.614 1.00 93.19 101 ALA A CA 1
ATOM 763 C C . ALA A 1 101 ? -15.130 -0.845 14.076 1.00 93.19 101 ALA A C 1
ATOM 765 O O . ALA A 1 101 ? -15.907 -1.239 14.946 1.00 93.19 101 ALA A O 1
ATOM 766 N N . PHE A 1 102 ? -14.153 0.026 14.354 1.00 90.88 102 PHE A N 1
ATOM 767 C CA . PHE A 1 102 ? -13.969 0.584 15.697 1.00 90.88 102 PHE A CA 1
ATOM 768 C C . PHE A 1 102 ? -15.156 1.447 16.131 1.00 90.88 102 PHE A C 1
ATOM 770 O O . PHE A 1 102 ? -15.554 1.412 17.297 1.00 90.88 102 PHE A O 1
ATOM 777 N N . ALA A 1 103 ? -15.729 2.239 15.221 1.00 88.06 103 ALA A N 1
ATOM 778 C CA . ALA A 1 103 ? -16.908 3.038 15.526 1.00 88.06 103 ALA A CA 1
ATOM 779 C C . ALA A 1 103 ? -18.119 2.150 15.848 1.00 88.06 103 ALA A C 1
ATOM 781 O O . ALA A 1 103 ? -18.862 2.450 16.787 1.00 88.06 103 ALA A O 1
ATOM 782 N N . GLU A 1 104 ? -18.309 1.056 15.110 1.00 86.69 104 GLU A N 1
ATOM 783 C CA . GLU A 1 104 ? -19.348 0.064 15.378 1.00 86.69 104 GLU A CA 1
ATOM 784 C C . GLU A 1 104 ? -19.147 -0.598 16.745 1.00 86.69 104 GLU A C 1
ATOM 786 O O . GLU A 1 104 ? -20.061 -0.554 17.569 1.00 86.69 104 GLU A O 1
ATOM 791 N N . GLU A 1 105 ? -17.950 -1.112 17.039 1.00 83.50 105 GLU A N 1
ATOM 792 C CA . GLU A 1 105 ? -17.625 -1.742 18.327 1.00 83.50 105 GLU A CA 1
ATOM 793 C C . GLU A 1 105 ? -17.870 -0.782 19.503 1.00 83.50 105 GLU A C 1
ATOM 795 O O . GLU A 1 105 ? -18.576 -1.108 20.461 1.00 83.50 105 GLU A O 1
ATOM 800 N N . MET A 1 106 ? -17.399 0.464 19.391 1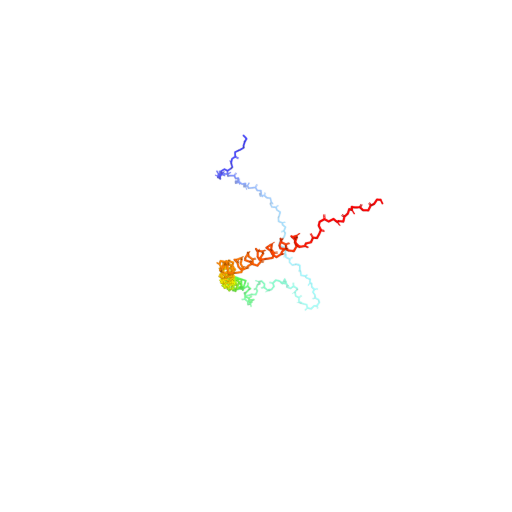.00 80.06 106 MET A N 1
ATOM 801 C CA . MET A 1 106 ? -17.624 1.493 20.409 1.00 80.06 106 MET A CA 1
ATOM 802 C C . MET A 1 106 ? -19.095 1.871 20.574 1.00 80.06 106 MET A C 1
ATOM 804 O O . MET A 1 106 ? -19.518 2.231 21.677 1.00 80.06 106 MET A O 1
ATOM 808 N N . ASN A 1 107 ? -19.893 1.812 19.508 1.00 74.25 107 ASN A N 1
ATOM 809 C CA . ASN A 1 107 ? -21.328 2.063 19.584 1.00 74.25 107 ASN A CA 1
ATOM 810 C C . ASN A 1 107 ? -22.084 0.879 20.198 1.00 74.25 107 ASN A C 1
ATOM 812 O O . ASN A 1 107 ? -22.987 1.107 21.007 1.00 74.25 107 ASN A O 1
ATOM 816 N N . VAL A 1 108 ? -21.689 -0.360 19.889 1.00 67.00 108 VAL A N 1
ATOM 817 C CA . VAL A 1 108 ? -22.217 -1.579 20.519 1.00 67.00 108 VAL A CA 1
ATOM 818 C C . VAL A 1 108 ? -21.969 -1.536 22.027 1.00 67.00 108 VAL A C 1
ATOM 820 O O . VAL A 1 108 ? -22.926 -1.652 22.797 1.00 67.00 108 VAL A O 1
ATOM 823 N N . ASP A 1 109 ? -20.748 -1.225 22.465 1.00 61.22 109 ASP A N 1
ATOM 824 C CA . ASP A 1 109 ? -20.418 -1.062 23.887 1.00 61.22 109 ASP A CA 1
ATOM 825 C C . ASP A 1 109 ? -21.162 0.118 24.537 1.00 61.22 109 ASP A C 1
ATOM 827 O O . ASP A 1 109 ? -21.658 0.035 25.670 1.00 61.22 109 ASP A O 1
ATOM 831 N N . ARG A 1 110 ? -21.325 1.230 23.806 1.00 58.38 110 ARG A N 1
ATOM 832 C CA . ARG A 1 110 ? -22.067 2.409 24.284 1.00 58.38 110 ARG A CA 1
ATOM 833 C C . ARG A 1 110 ? -23.556 2.201 24.425 1.00 58.38 110 ARG A C 1
ATOM 835 O O . ARG A 1 110 ? -24.162 2.978 25.171 1.00 58.38 110 ARG A O 1
ATOM 842 N N . THR A 1 111 ? -24.155 1.198 23.778 1.00 59.47 111 THR A N 1
ATOM 843 C CA . THR A 1 111 ? -25.590 0.973 23.964 1.00 59.47 111 THR A CA 1
ATOM 844 C C . THR A 1 111 ? -25.932 0.774 25.435 1.00 59.47 111 THR A C 1
ATOM 846 O O . THR A 1 111 ? -27.082 1.032 25.781 1.00 59.47 111 THR A O 1
ATOM 849 N N . LYS A 1 112 ? -24.977 0.408 26.324 1.00 59.78 112 LYS A N 1
ATOM 850 C CA . LYS A 1 112 ? -25.132 0.270 27.796 1.00 59.78 112 LYS A CA 1
ATOM 851 C C . LYS A 1 112 ? -26.303 -0.626 28.226 1.00 59.78 112 LYS A C 1
ATOM 853 O O . LYS A 1 112 ? -26.455 -0.892 29.410 1.00 59.78 112 LYS A O 1
ATOM 858 N N . LEU A 1 113 ? -27.116 -1.091 27.286 1.00 60.81 113 LEU A N 1
ATOM 859 C CA . LEU A 1 113 ? -28.326 -1.874 27.425 1.00 60.81 113 LEU A CA 1
ATOM 860 C C . LEU A 1 113 ? -27.940 -3.285 27.822 1.00 60.81 113 LEU A C 1
ATOM 862 O O . LEU A 1 113 ? -28.527 -3.818 28.751 1.00 60.81 113 LEU A O 1
ATOM 866 N N . SER A 1 114 ? -26.891 -3.833 27.202 1.00 69.62 114 SER A N 1
ATOM 867 C CA . SER A 1 114 ? -26.300 -5.106 27.616 1.00 69.62 114 SER A CA 1
ATOM 868 C C . SER A 1 114 ? -25.753 -5.028 29.047 1.00 69.62 114 SER A C 1
ATOM 870 O O . SER A 1 114 ? -26.168 -5.803 29.905 1.00 69.62 114 SER A O 1
ATOM 872 N N . TYR A 1 115 ? -24.916 -4.027 29.351 1.00 76.12 115 TYR A N 1
ATOM 873 C CA . TYR A 1 115 ? -24.299 -3.896 30.676 1.00 76.12 115 TYR A CA 1
ATOM 874 C C . TYR A 1 115 ? -25.313 -3.600 31.792 1.00 76.12 115 TYR A C 1
ATOM 876 O O . TYR A 1 115 ? -25.270 -4.229 32.843 1.00 76.12 115 TYR A O 1
ATOM 884 N N . LYS A 1 116 ? -26.264 -2.682 31.572 1.00 80.44 116 LYS A N 1
ATOM 885 C CA . LYS A 1 116 ? -27.323 -2.377 32.548 1.00 80.44 116 LYS A CA 1
ATOM 886 C C . LYS A 1 116 ? -28.249 -3.566 32.773 1.00 80.44 116 LYS A C 1
ATOM 888 O O . LYS A 1 116 ? -28.551 -3.874 33.918 1.00 80.44 116 LYS A O 1
ATOM 893 N N . LYS A 1 117 ? -28.650 -4.264 31.707 1.00 84.00 117 LYS A N 1
ATOM 894 C CA . LYS A 1 117 ? -29.470 -5.476 31.820 1.00 84.00 117 LYS A CA 1
ATOM 895 C C . LYS A 1 117 ? -28.731 -6.576 32.579 1.00 84.00 117 LYS A C 1
ATOM 897 O O . LYS A 1 117 ? -29.330 -7.232 33.423 1.00 84.00 117 LYS A O 1
ATOM 902 N N . LEU A 1 118 ? -27.435 -6.749 32.323 1.00 84.88 118 LEU A N 1
ATOM 903 C CA . LEU A 1 118 ? -26.602 -7.688 33.070 1.00 84.88 118 LEU A CA 1
ATOM 904 C C . LEU A 1 118 ? -26.496 -7.283 34.547 1.00 84.88 118 LEU A C 1
ATOM 906 O O . LEU A 1 118 ? -26.641 -8.128 35.422 1.00 84.88 118 LEU A O 1
ATOM 910 N N . GLN A 1 119 ? -26.317 -5.993 34.839 1.00 88.75 119 GLN A N 1
ATOM 911 C CA . GLN A 1 119 ? -26.279 -5.471 36.206 1.00 88.75 119 GLN A CA 1
ATOM 912 C C . GLN A 1 119 ? -27.602 -5.708 36.954 1.00 88.75 119 GLN A C 1
ATOM 914 O O . GLN A 1 119 ? -27.589 -6.105 38.118 1.00 88.75 119 GLN A O 1
ATOM 919 N N . GLU A 1 120 ? -28.741 -5.506 36.291 1.00 91.38 120 GLU A N 1
ATOM 920 C CA . GLU A 1 120 ? -30.068 -5.804 36.843 1.00 91.38 120 GLU A CA 1
ATOM 921 C C . GLU A 1 120 ? -30.253 -7.306 37.103 1.00 91.38 120 GLU A C 1
ATOM 923 O O . GLU A 1 120 ? -30.742 -7.686 38.166 1.00 91.38 120 GLU A O 1
ATOM 928 N N . GLN A 1 121 ? -29.810 -8.165 36.180 1.00 92.12 121 GLN A N 1
ATOM 929 C CA . GLN A 1 121 ? -29.855 -9.621 36.349 1.00 92.12 121 GLN A CA 1
ATOM 930 C C . GLN A 1 121 ? -28.979 -10.103 37.510 1.00 92.12 121 GLN A C 1
ATOM 932 O O . GLN A 1 121 ? -29.419 -10.942 38.294 1.00 92.12 121 GLN A O 1
ATOM 937 N N . VAL A 1 122 ? -27.765 -9.563 37.647 1.00 93.19 122 VAL A N 1
ATOM 938 C CA . VAL A 1 122 ? -26.870 -9.877 38.770 1.00 93.19 122 VAL A CA 1
ATOM 939 C C . VAL A 1 122 ? -27.519 -9.474 40.088 1.00 93.19 122 VAL A C 1
ATOM 941 O O . VAL A 1 122 ? -27.587 -10.292 40.999 1.00 93.19 122 VAL A O 1
ATOM 944 N N . LYS A 1 123 ? -28.076 -8.261 40.169 1.00 94.81 123 LYS A N 1
ATOM 945 C CA . LYS A 1 123 ? -28.760 -7.790 41.376 1.00 94.81 123 LYS A CA 1
ATOM 946 C C . LYS A 1 123 ? -29.941 -8.691 41.756 1.00 94.81 123 LYS A C 1
ATOM 948 O O . LYS A 1 123 ? -30.090 -9.046 42.921 1.00 94.81 123 LYS A O 1
ATOM 953 N N . HIS A 1 124 ? -30.752 -9.096 40.779 1.00 94.81 124 HIS A N 1
ATOM 954 C CA . HIS A 1 124 ? -31.860 -10.025 41.012 1.00 94.81 124 HIS A CA 1
ATOM 955 C C . HIS A 1 124 ? -31.369 -11.375 41.561 1.00 94.81 124 HIS A C 1
ATOM 957 O O . HIS A 1 124 ? -31.925 -11.896 42.523 1.00 94.81 124 HIS A O 1
ATOM 963 N N . LEU A 1 125 ? -30.305 -11.935 40.977 1.00 94.81 125 LEU A N 1
ATOM 964 C CA . LEU A 1 125 ? -29.707 -13.189 41.444 1.00 94.81 125 LEU A CA 1
ATOM 965 C C . LEU A 1 125 ? -29.124 -13.068 42.859 1.00 94.81 125 LEU A C 1
ATOM 967 O O . LEU A 1 125 ? -29.266 -13.990 43.659 1.00 94.81 125 LEU A O 1
ATOM 971 N N . GLU A 1 126 ? -28.489 -11.945 43.194 1.00 94.06 126 GLU A N 1
ATOM 972 C CA . GLU A 1 126 ? -27.987 -11.682 44.548 1.00 94.06 126 GLU A CA 1
ATOM 973 C C . GLU A 1 126 ? -29.124 -11.639 45.579 1.00 94.06 126 GLU A C 1
ATOM 975 O O . GLU A 1 126 ? -29.006 -12.234 46.653 1.00 94.06 126 GLU A O 1
ATOM 980 N N . GLU A 1 127 ? -30.239 -10.986 45.243 1.00 94.00 127 GLU A N 1
ATOM 981 C CA . GLU A 1 127 ? -31.438 -10.929 46.085 1.00 94.00 127 GLU A CA 1
ATOM 982 C C . GLU A 1 127 ? -32.069 -12.319 46.275 1.00 94.00 127 GLU A C 1
ATOM 984 O O . GLU A 1 127 ? -32.451 -12.678 47.392 1.00 94.00 127 GLU A O 1
ATOM 989 N N . GLU A 1 128 ? -32.120 -13.132 45.218 1.00 92.44 128 GLU A N 1
ATOM 990 C CA . GLU A 1 128 ? -32.631 -14.504 45.263 1.00 92.44 128 GLU A CA 1
ATOM 991 C C . GLU A 1 128 ? -31.749 -15.415 46.130 1.00 92.44 128 GLU A C 1
ATOM 993 O O . GLU A 1 128 ? -32.253 -16.128 47.003 1.00 92.44 128 GLU A O 1
ATOM 998 N N . ILE A 1 129 ? -30.422 -15.336 45.972 1.00 90.50 129 ILE A N 1
ATOM 999 C CA . ILE A 1 129 ? -29.457 -16.056 46.815 1.00 90.50 129 ILE A CA 1
ATOM 1000 C C . ILE A 1 129 ? -29.618 -15.651 48.280 1.00 90.50 129 ILE A C 1
ATOM 1002 O O . ILE A 1 129 ? -29.602 -16.509 49.164 1.00 90.50 129 ILE A O 1
ATOM 1006 N N . GLU A 1 130 ? -29.773 -14.360 48.564 1.00 89.56 130 GLU A N 1
ATOM 1007 C CA . GLU A 1 130 ? -29.956 -13.875 49.929 1.00 89.56 130 GLU A CA 1
ATOM 1008 C C . GLU A 1 130 ? -31.301 -14.330 50.523 1.00 89.56 130 GLU A C 1
ATOM 1010 O O . GLU A 1 130 ? -31.371 -14.698 51.697 1.00 89.56 130 GLU A O 1
ATOM 1015 N N . GLY A 1 131 ? -32.360 -14.391 49.711 1.00 86.81 131 GLY A N 1
ATOM 1016 C CA . GLY A 1 131 ? -33.635 -15.006 50.082 1.00 86.81 131 GLY A CA 1
ATOM 1017 C C . GLY A 1 131 ? -33.484 -16.487 50.442 1.00 86.81 131 GLY A C 1
ATOM 1018 O O . GLY A 1 131 ? -33.932 -16.919 51.505 1.00 86.81 131 GLY A O 1
ATOM 1019 N N . LEU A 1 132 ? -32.776 -17.256 49.613 1.00 86.50 132 LEU A N 1
ATOM 1020 C CA . LEU A 1 132 ? -32.501 -18.675 49.856 1.00 86.50 132 LEU A CA 1
ATOM 1021 C C . LEU A 1 132 ? -31.613 -18.900 51.086 1.00 86.50 132 LEU A C 1
ATOM 1023 O O . LEU A 1 132 ? -31.851 -19.834 51.849 1.00 86.50 132 LEU A O 1
ATOM 1027 N N . ARG A 1 133 ? -30.627 -18.031 51.342 1.00 81.25 133 ARG A N 1
ATOM 1028 C CA . ARG A 1 133 ? -29.794 -18.088 52.557 1.00 81.25 133 ARG A CA 1
ATOM 1029 C C . ARG A 1 133 ? -30.602 -17.899 53.833 1.00 81.25 133 ARG A C 1
ATOM 1031 O O . ARG A 1 133 ? -30.287 -18.537 54.832 1.00 81.25 133 ARG A O 1
ATOM 1038 N N . LYS A 1 134 ? -31.631 -17.051 53.808 1.00 80.88 134 LYS A N 1
ATOM 1039 C CA . LYS A 1 134 ? -32.536 -16.841 54.951 1.00 80.88 134 LYS A CA 1
ATOM 1040 C C . LYS A 1 134 ? -33.451 -18.040 55.204 1.00 80.88 134 LYS A C 1
ATOM 1042 O O . LYS A 1 134 ? -33.867 -18.251 56.337 1.00 80.88 134 LYS A O 1
ATOM 1047 N N . LEU A 1 135 ? -33.754 -18.811 54.161 1.00 80.50 135 LEU A N 1
ATOM 1048 C CA . LEU A 1 135 ? -34.575 -20.023 54.233 1.00 80.50 135 LEU A CA 1
ATOM 1049 C C . LEU A 1 135 ? -33.752 -21.285 54.538 1.00 80.50 135 LEU A C 1
ATOM 1051 O O . LEU A 1 135 ? -34.305 -22.281 54.998 1.00 80.50 135 LEU A O 1
ATOM 1055 N N . SER A 1 136 ? -32.441 -21.254 54.290 1.00 65.38 136 SER A N 1
ATOM 1056 C CA . SER A 1 136 ? -31.545 -22.390 54.502 1.00 65.38 136 SER A CA 1
ATOM 1057 C C . SER A 1 136 ? -31.099 -22.484 55.972 1.00 65.38 136 SER A C 1
ATOM 1059 O O . SER A 1 136 ? -30.500 -21.536 56.491 1.00 65.38 136 SER A O 1
ATOM 1061 N N . PRO A 1 137 ? -31.346 -23.608 56.676 1.00 61.44 137 PRO A N 1
ATOM 1062 C CA . PRO A 1 137 ? -30.886 -23.798 58.046 1.00 61.44 137 PRO A CA 1
ATOM 1063 C C . PRO A 1 137 ? -29.358 -23.788 58.088 1.00 61.44 137 PRO A C 1
ATOM 1065 O O . PRO A 1 137 ? -28.683 -24.640 57.511 1.00 61.44 137 PRO A O 1
ATOM 1068 N N . ARG A 1 138 ? -28.793 -22.810 58.789 1.00 62.28 138 ARG A N 1
ATOM 1069 C CA . ARG A 1 138 ? -27.349 -22.592 58.869 1.00 62.28 138 ARG A CA 1
ATOM 1070 C C . ARG A 1 138 ? -26.683 -23.563 59.850 1.00 62.28 138 ARG A C 1
ATOM 1072 O O . ARG A 1 138 ? -26.122 -23.103 60.831 1.00 62.28 138 ARG A O 1
ATOM 1079 N N . VAL A 1 139 ? -26.739 -24.879 59.628 1.00 55.94 139 VAL A N 1
ATOM 1080 C CA . VAL A 1 139 ? -25.933 -25.857 60.387 1.00 55.94 139 VAL A CA 1
ATOM 1081 C C . VAL A 1 139 ? -25.668 -27.113 59.547 1.00 55.94 139 VAL A C 1
ATOM 1083 O O . VAL A 1 139 ? -26.472 -28.038 59.522 1.00 55.94 139 VAL A O 1
ATOM 1086 N N . VAL A 1 140 ? -24.494 -27.191 58.926 1.00 59.28 140 VAL A N 1
ATOM 1087 C CA . VAL A 1 140 ? -23.797 -28.476 58.776 1.00 59.28 140 VAL A CA 1
ATOM 1088 C C . VAL A 1 140 ? -22.412 -28.254 59.382 1.00 59.28 140 VAL A C 1
ATOM 1090 O O . VAL A 1 140 ? -21.655 -27.446 58.837 1.00 59.28 140 VAL A O 1
ATOM 1093 N N . PRO A 1 141 ? -22.085 -28.852 60.543 1.00 53.06 141 PRO A N 1
ATOM 1094 C CA . PRO A 1 141 ? -20.745 -28.748 61.103 1.00 53.06 141 PRO A CA 1
ATOM 1095 C C . PRO A 1 141 ? -19.762 -29.480 60.176 1.00 53.06 141 PRO A C 1
ATOM 1097 O O . PRO A 1 141 ? -20.158 -30.460 59.537 1.00 53.06 141 PRO A O 1
ATOM 1100 N N . PRO A 1 142 ? -18.495 -29.042 60.086 1.00 51.00 142 PRO A N 1
ATOM 1101 C CA . PRO A 1 142 ? -17.491 -29.786 59.337 1.00 51.00 142 PRO A CA 1
ATOM 1102 C C . PRO A 1 142 ? -17.313 -31.191 59.951 1.00 51.00 142 PRO A C 1
ATOM 1104 O O . PRO A 1 142 ? -17.400 -31.326 61.177 1.00 51.00 142 PRO A O 1
ATOM 1107 N N . PRO A 1 143 ? -17.102 -32.237 59.128 1.00 58.56 143 PRO A N 1
ATOM 1108 C CA . PRO A 1 143 ? -16.937 -33.603 59.617 1.00 58.56 143 PRO A CA 1
ATOM 1109 C C . PRO A 1 143 ? -15.670 -33.721 60.476 1.00 58.56 143 PRO A C 1
ATOM 1111 O O . PRO A 1 143 ? -14.656 -33.090 60.173 1.00 58.56 143 PRO A O 1
ATOM 1114 N N . SER A 1 144 ? -15.784 -34.489 61.566 1.00 60.53 144 SER A N 1
ATOM 1115 C CA . SER A 1 144 ? -14.709 -34.795 62.526 1.00 60.53 144 SER A CA 1
ATOM 1116 C C . SER A 1 144 ? -13.651 -35.725 61.949 1.00 60.53 144 SER A C 1
ATOM 1118 O O . SER A 1 144 ? -14.033 -36.615 61.157 1.00 60.53 144 SER A O 1
#

Radius of gyration: 51.14 Å; chains: 1; bounding box: 107×58×123 Å

Secondary structure (DSSP, 8-state):
----------------------------------TTS-----S-HHHH-TTSPP---HHHHHHHHHHHHHHHHHHHHHHHHHHHHHHHHHHHHHHHHHHHHHHHHHHHHHT-HHHHHHHHHHHHHHHHHHHHHHHS----PPP-

pLDDT: mean 71.59, std 21.6, range [36.66, 98.56]

Sequence (144 aa):
MHHSPSAGDARNSSQDESDRRKTSAPAFGLSIDTFGGETAGSGYGWLTNSEAPEPYHGVASVMRAQQVALQMVKERIQSTKQQIDACRKDEQLIADFIADAFAEEMNVDRTKLSYKKLQEQVKHLEEEIEGLRKLSPRVVPPPS

Organism: NCBI:txid53326

Foldseek 3Di:
DDDDDDDDDDDDDPDDDDDDDDDDDDPPDPFDDDPPPDTPPDPVCLVVPPPNPPPPPVVVVVVVVVVVVVVVVVVVVVVVVVVVVVVVVVVVVVVVVVVVVVVVVVVVVVVCCVVVVVVVVVVVVVVVVVVVVVVDDPDDDPDD